Protein AF-A0A9D7PZ00-F1 (afdb_monomer_lite)

Structure (mmCIF, N/CA/C/O backbone):
data_AF-A0A9D7PZ00-F1
#
_entry.id   AF-A0A9D7PZ00-F1
#
loop_
_atom_site.group_PDB
_atom_site.id
_atom_site.type_symbol
_atom_site.label_atom_id
_atom_site.label_alt_id
_atom_site.label_comp_id
_atom_site.label_asym_id
_atom_site.label_entity_id
_atom_site.label_seq_id
_atom_site.pdbx_PDB_ins_code
_atom_site.Cartn_x
_atom_site.Cartn_y
_atom_site.Cartn_z
_atom_site.occupancy
_atom_site.B_iso_or_equiv
_atom_site.auth_seq_id
_atom_site.auth_comp_id
_atom_site.auth_asym_id
_atom_site.auth_atom_id
_atom_site.pdbx_PDB_model_num
ATOM 1 N N . MET A 1 1 ? -3.509 0.503 8.172 1.00 93.69 1 MET A N 1
ATOM 2 C CA . MET A 1 1 ? -3.242 1.364 7.003 1.00 93.69 1 MET A CA 1
ATOM 3 C C . MET A 1 1 ? -1.895 2.038 7.171 1.00 93.69 1 MET A C 1
ATOM 5 O O . MET A 1 1 ? -1.483 2.267 8.304 1.00 93.69 1 MET A O 1
ATOM 9 N N . ARG A 1 2 ? -1.230 2.350 6.062 1.00 94.81 2 ARG A N 1
ATOM 10 C CA . ARG A 1 2 ? 0.036 3.095 6.012 1.00 94.81 2 ARG A CA 1
ATOM 11 C C . ARG A 1 2 ? -0.047 4.131 4.893 1.00 94.81 2 ARG A C 1
ATOM 13 O O . ARG A 1 2 ? -0.758 3.890 3.914 1.00 94.81 2 ARG A O 1
ATOM 20 N N . ASN A 1 3 ? 0.685 5.235 5.011 1.00 95.75 3 ASN A N 1
ATOM 21 C CA . ASN A 1 3 ? 0.854 6.196 3.929 1.00 95.75 3 ASN A CA 1
ATOM 22 C C . ASN A 1 3 ? 1.264 5.447 2.640 1.00 95.75 3 ASN A C 1
ATOM 24 O O . ASN A 1 3 ? 2.253 4.703 2.658 1.00 95.75 3 ASN A O 1
ATOM 28 N N . PRO A 1 4 ? 0.514 5.597 1.532 1.00 97.00 4 PRO A N 1
ATOM 29 C CA . PRO A 1 4 ? 0.759 4.844 0.304 1.00 97.00 4 PRO A CA 1
ATOM 30 C C . PRO A 1 4 ? 2.158 5.031 -0.281 1.00 97.00 4 PRO A C 1
ATOM 32 O O . PRO A 1 4 ? 2.758 4.055 -0.732 1.00 97.00 4 PRO A O 1
ATOM 35 N N . PHE A 1 5 ? 2.695 6.253 -0.238 1.00 95.25 5 PHE A N 1
ATOM 36 C CA . PHE A 1 5 ? 4.023 6.559 -0.767 1.00 95.25 5 PHE A CA 1
ATOM 37 C C . PHE A 1 5 ? 5.098 5.860 0.064 1.00 95.25 5 PHE A C 1
ATOM 39 O O . PHE A 1 5 ? 5.930 5.132 -0.480 1.00 95.25 5 PHE A O 1
ATOM 46 N N . ASP A 1 6 ? 5.029 5.993 1.391 1.00 93.06 6 ASP A N 1
ATOM 47 C CA . ASP A 1 6 ? 5.967 5.322 2.293 1.00 93.06 6 ASP A CA 1
ATOM 48 C C . ASP A 1 6 ? 5.885 3.800 2.161 1.00 93.06 6 ASP A C 1
ATOM 50 O O . ASP A 1 6 ? 6.910 3.118 2.183 1.00 93.06 6 ASP A O 1
ATOM 54 N N . ARG A 1 7 ? 4.675 3.249 2.004 1.00 94.31 7 ARG A N 1
ATOM 55 C CA . ARG A 1 7 ? 4.461 1.815 1.779 1.00 94.31 7 ARG A CA 1
ATOM 56 C C . ARG A 1 7 ? 5.128 1.359 0.482 1.00 94.31 7 ARG A C 1
ATOM 58 O O . ARG A 1 7 ? 5.872 0.381 0.510 1.00 94.31 7 ARG A O 1
ATOM 65 N N . ALA A 1 8 ? 4.881 2.058 -0.626 1.00 95.38 8 ALA A N 1
ATOM 66 C CA . ALA A 1 8 ? 5.404 1.697 -1.940 1.00 95.38 8 ALA A CA 1
ATOM 67 C C . ALA A 1 8 ? 6.938 1.743 -1.974 1.00 95.38 8 ALA A C 1
ATOM 69 O O . ALA A 1 8 ? 7.573 0.768 -2.377 1.00 95.38 8 ALA A O 1
ATOM 70 N N . LEU A 1 9 ? 7.541 2.825 -1.471 1.00 94.31 9 LEU A N 1
ATOM 71 C CA . LEU A 1 9 ? 8.999 2.973 -1.426 1.00 94.31 9 LEU A CA 1
ATOM 72 C C . LEU A 1 9 ? 9.645 1.959 -0.477 1.00 94.31 9 LEU A C 1
ATOM 74 O O . LEU A 1 9 ? 10.650 1.337 -0.813 1.00 94.31 9 LEU A O 1
ATOM 78 N N . SER A 1 10 ? 9.037 1.734 0.690 1.00 92.12 10 SER A N 1
ATOM 79 C CA . SER A 1 10 ? 9.494 0.718 1.639 1.00 92.12 10 SER A CA 1
ATOM 80 C C . SER A 1 10 ? 9.452 -0.689 1.046 1.00 92.12 10 SER A C 1
ATOM 82 O O . SER A 1 10 ? 10.322 -1.496 1.367 1.00 92.12 10 SER A O 1
ATOM 84 N N . HIS A 1 11 ? 8.450 -0.996 0.221 1.00 94.19 11 HIS A N 1
ATOM 85 C CA . HIS A 1 11 ? 8.316 -2.297 -0.424 1.00 94.19 11 HIS A CA 1
ATOM 86 C C . HIS A 1 11 ? 9.331 -2.461 -1.564 1.00 94.19 11 HIS A C 1
ATOM 88 O O . HIS A 1 11 ? 10.046 -3.458 -1.589 1.00 94.19 11 HIS A O 1
ATOM 94 N N . TYR A 1 12 ? 9.507 -1.450 -2.420 1.00 95.31 12 TYR A N 1
ATOM 95 C CA . TYR A 1 12 ? 10.573 -1.431 -3.431 1.00 95.31 12 TYR A CA 1
ATOM 96 C C . TYR A 1 12 ? 11.961 -1.677 -2.811 1.00 95.31 12 TYR A C 1
ATOM 98 O O . TYR A 1 12 ? 12.697 -2.567 -3.241 1.00 95.31 12 TYR A O 1
ATOM 106 N N . GLU A 1 13 ? 12.297 -0.962 -1.734 1.00 93.25 13 GLU A N 1
ATOM 107 C CA . GLU A 1 13 ? 13.572 -1.139 -1.029 1.00 93.25 13 GLU A CA 1
ATOM 108 C C . GLU A 1 13 ? 13.680 -2.475 -0.282 1.00 93.25 13 GLU A C 1
ATOM 110 O O . GLU A 1 13 ? 14.784 -2.961 -0.033 1.00 93.25 13 GLU A O 1
ATOM 115 N N . HIS A 1 14 ? 12.562 -3.092 0.102 1.00 92.75 14 HIS A N 1
ATOM 116 C CA . HIS A 1 14 ? 12.566 -4.452 0.633 1.00 92.75 14 HIS A CA 1
ATOM 117 C C . HIS A 1 14 ? 12.934 -5.464 -0.461 1.00 92.75 14 HIS A C 1
ATOM 119 O O . HIS A 1 14 ? 13.884 -6.219 -0.267 1.00 92.75 14 HIS A O 1
ATOM 125 N N . ILE A 1 15 ? 12.284 -5.404 -1.630 1.00 94.56 15 ILE A N 1
ATOM 126 C CA . ILE A 1 15 ? 12.566 -6.297 -2.768 1.00 94.56 15 ILE A CA 1
ATOM 127 C C . ILE A 1 15 ? 14.032 -6.186 -3.207 1.00 94.56 15 ILE A C 1
ATOM 129 O O . ILE A 1 15 ? 14.690 -7.187 -3.489 1.00 94.56 15 ILE A O 1
ATOM 133 N N . ARG A 1 16 ? 14.576 -4.964 -3.239 1.00 94.25 16 ARG A N 1
ATOM 134 C CA . ARG A 1 16 ? 15.983 -4.728 -3.593 1.00 94.25 16 ARG A CA 1
ATOM 135 C C . ARG A 1 16 ? 16.976 -5.346 -2.621 1.00 94.25 16 ARG A C 1
ATOM 137 O O . ARG A 1 16 ? 18.060 -5.726 -3.048 1.00 94.25 16 ARG A O 1
ATOM 144 N N . ARG A 1 17 ? 16.649 -5.412 -1.330 1.00 93.12 17 ARG A N 1
ATOM 145 C CA . ARG A 1 17 ? 17.562 -5.918 -0.292 1.00 93.12 17 ARG A CA 1
ATOM 146 C C . ARG A 1 17 ? 17.401 -7.409 -0.031 1.00 93.12 17 ARG A C 1
ATOM 148 O O . ARG A 1 17 ? 18.367 -8.049 0.369 1.00 93.12 17 ARG A O 1
ATOM 155 N N . ASP A 1 18 ? 16.206 -7.956 -0.221 1.00 92.69 18 ASP A N 1
ATOM 156 C CA . ASP A 1 18 ? 15.944 -9.368 0.030 1.00 92.69 18 ASP A CA 1
ATOM 157 C C . ASP A 1 18 ? 16.217 -10.219 -1.213 1.00 92.69 18 ASP A C 1
ATOM 159 O O . ASP A 1 18 ? 15.382 -10.330 -2.109 1.00 92.69 18 ASP A O 1
ATOM 163 N N . HIS A 1 19 ? 17.378 -10.876 -1.234 1.00 93.12 19 HIS A N 1
ATOM 164 C CA . HIS A 1 19 ? 17.778 -11.797 -2.302 1.00 93.12 19 HIS A CA 1
ATOM 165 C C . HIS A 1 19 ? 16.834 -12.996 -2.484 1.00 93.12 19 HIS A C 1
ATOM 167 O O . HIS A 1 19 ? 16.899 -13.672 -3.508 1.00 93.12 19 HIS A O 1
ATOM 173 N N . HIS A 1 20 ? 15.967 -13.280 -1.509 1.00 90.56 20 HIS A N 1
ATOM 174 C CA . HIS A 1 20 ? 14.991 -14.361 -1.588 1.00 90.56 20 HIS A CA 1
ATOM 175 C C . HIS A 1 20 ? 13.631 -13.921 -2.131 1.00 90.56 20 HIS A C 1
ATOM 177 O O . HIS A 1 20 ? 12.783 -14.790 -2.353 1.00 90.56 20 HIS A O 1
ATOM 183 N N . HIS A 1 21 ? 13.419 -12.620 -2.345 1.00 91.12 21 HIS A N 1
ATOM 184 C CA . HIS A 1 21 ? 12.180 -12.113 -2.913 1.00 91.12 21 HIS A CA 1
ATOM 185 C C . HIS A 1 21 ? 12.055 -12.554 -4.377 1.00 91.12 21 HIS A C 1
ATOM 187 O O . HIS A 1 21 ? 12.986 -12.398 -5.168 1.00 91.12 21 HIS A O 1
ATOM 193 N N . TYR A 1 22 ? 10.888 -13.058 -4.779 1.00 91.06 22 TYR A N 1
ATOM 194 C CA . TYR A 1 22 ? 10.651 -13.609 -6.124 1.00 91.06 22 TYR A CA 1
ATOM 195 C C . TYR A 1 22 ? 10.823 -12.573 -7.255 1.00 91.06 22 TYR A C 1
ATOM 197 O O . TYR A 1 22 ? 11.124 -12.928 -8.392 1.00 91.06 22 TYR A O 1
ATOM 205 N N . PHE A 1 23 ? 10.722 -11.278 -6.941 1.00 93.50 23 PHE A N 1
ATOM 206 C CA . PHE A 1 23 ? 11.043 -10.178 -7.864 1.00 93.50 23 PHE A CA 1
ATOM 207 C C . PHE A 1 23 ? 12.452 -9.573 -7.715 1.00 93.50 23 PHE A C 1
ATOM 209 O O . PHE A 1 23 ? 12.798 -8.682 -8.491 1.00 93.50 23 PHE A O 1
ATOM 216 N N . HIS A 1 24 ? 13.291 -10.049 -6.788 1.00 94.75 24 HIS A N 1
ATOM 217 C CA . HIS A 1 24 ? 14.598 -9.447 -6.487 1.00 94.75 24 HIS A CA 1
ATOM 218 C C . HIS A 1 24 ? 15.492 -9.284 -7.723 1.00 94.75 24 HIS A C 1
ATOM 220 O O . HIS A 1 24 ? 15.995 -8.190 -7.995 1.00 94.75 24 HIS A O 1
ATOM 226 N N . GLU A 1 25 ? 15.667 -10.352 -8.508 1.00 95.12 25 GLU A N 1
ATOM 227 C CA . GLU A 1 25 ? 16.509 -10.305 -9.707 1.00 95.12 25 GLU A CA 1
ATOM 228 C C . GLU A 1 25 ? 15.992 -9.298 -10.736 1.00 95.12 25 GLU A C 1
ATOM 230 O O . GLU A 1 25 ? 16.778 -8.593 -11.370 1.00 95.12 25 GLU A O 1
ATOM 235 N N . ARG A 1 26 ? 14.668 -9.229 -10.911 1.00 95.44 26 ARG A N 1
ATOM 236 C CA . ARG A 1 26 ? 14.031 -8.322 -11.868 1.00 95.44 26 ARG A CA 1
ATOM 237 C C . ARG A 1 26 ? 14.241 -6.874 -11.452 1.00 95.44 26 ARG A C 1
ATOM 239 O O . ARG A 1 26 ? 14.714 -6.083 -12.262 1.00 95.44 26 ARG A O 1
ATOM 246 N N . VAL A 1 27 ? 13.958 -6.555 -10.190 1.00 95.94 27 VAL A N 1
ATOM 247 C CA . VAL A 1 27 ? 14.120 -5.198 -9.652 1.00 95.94 27 VAL A CA 1
ATOM 248 C C . VAL A 1 27 ? 15.585 -4.765 -9.666 1.00 95.94 27 VAL A C 1
ATOM 250 O O . VAL A 1 27 ? 15.901 -3.634 -10.029 1.00 95.94 27 VAL A O 1
ATOM 253 N N . THR A 1 28 ? 16.509 -5.681 -9.378 1.00 95.44 28 THR A N 1
ATOM 254 C CA . THR A 1 28 ? 17.949 -5.405 -9.479 1.00 95.44 28 THR A CA 1
ATOM 255 C C . THR A 1 28 ? 18.372 -5.103 -10.919 1.00 95.44 28 THR A C 1
ATOM 257 O O . THR A 1 28 ? 19.110 -4.147 -11.147 1.00 95.44 28 THR A O 1
ATOM 260 N N . LYS A 1 29 ? 17.868 -5.860 -11.906 1.00 96.88 29 LYS A N 1
ATOM 261 C CA . LYS A 1 29 ? 18.137 -5.625 -13.339 1.00 96.88 29 LYS A CA 1
ATOM 262 C C . LYS A 1 29 ? 17.516 -4.324 -13.862 1.00 96.88 29 LYS A C 1
ATOM 264 O O . LYS A 1 29 ? 18.104 -3.700 -14.738 1.00 96.88 29 LYS A O 1
ATOM 269 N N . GLN A 1 30 ? 16.359 -3.910 -13.339 1.00 96.56 30 GLN A N 1
ATOM 270 C CA . GLN A 1 30 ? 15.725 -2.626 -13.675 1.00 96.56 30 GLN A CA 1
ATOM 271 C C . GLN A 1 30 ? 16.594 -1.426 -13.256 1.00 96.56 30 GLN A C 1
ATOM 273 O O . GLN A 1 30 ? 16.570 -0.388 -13.916 1.00 96.56 30 GLN A O 1
ATOM 278 N N . GLY A 1 31 ? 17.352 -1.552 -12.161 1.00 93.50 31 GLY A N 1
ATOM 279 C CA . GLY A 1 31 ? 18.386 -0.599 -11.740 1.00 93.50 31 GLY A CA 1
ATOM 280 C C . GLY A 1 31 ? 17.897 0.775 -11.260 1.00 93.50 31 GLY A C 1
ATOM 281 O O . GLY A 1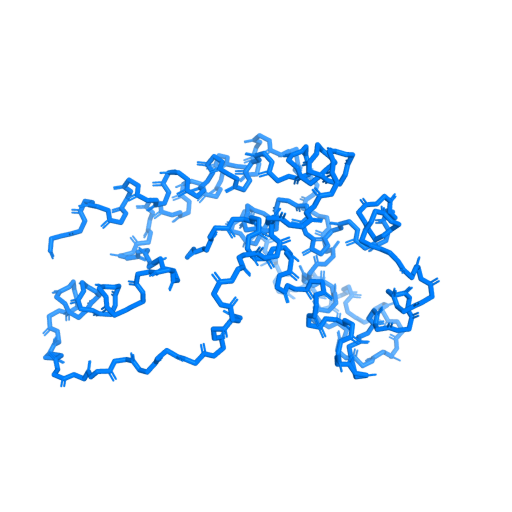 31 ? 18.700 1.554 -10.752 1.00 93.50 31 GLY A O 1
ATOM 282 N N . SER A 1 32 ? 16.605 1.089 -11.389 1.00 95.31 32 SER A N 1
ATOM 283 C CA . SER A 1 32 ? 16.014 2.372 -10.997 1.00 95.31 32 SER A CA 1
ATOM 284 C C . SER A 1 32 ? 14.562 2.213 -10.551 1.00 95.31 32 SER A C 1
ATOM 286 O O . SER A 1 32 ? 13.857 1.310 -11.011 1.00 95.31 32 SER A O 1
ATOM 288 N N . LEU A 1 33 ? 14.104 3.131 -9.693 1.00 95.81 33 LEU A N 1
ATOM 289 C CA . LEU A 1 33 ? 12.713 3.168 -9.250 1.00 95.81 33 LEU A CA 1
ATOM 290 C C . LEU A 1 33 ? 11.787 3.437 -10.438 1.00 95.81 33 LEU A C 1
ATOM 292 O O . LEU A 1 33 ? 10.808 2.727 -10.614 1.00 95.81 33 LEU A O 1
ATOM 296 N N . LEU A 1 34 ? 12.116 4.390 -11.309 1.00 97.19 34 LEU A N 1
ATOM 297 C CA . LEU A 1 34 ? 11.284 4.693 -12.473 1.00 97.19 34 LEU A CA 1
ATOM 298 C C . LEU A 1 34 ? 11.069 3.486 -13.406 1.00 97.19 34 LEU A C 1
ATOM 300 O O . LEU A 1 34 ? 9.951 3.273 -13.877 1.00 97.19 34 LEU A O 1
ATOM 304 N N . ALA A 1 35 ? 12.099 2.665 -13.641 1.00 97.62 35 ALA A N 1
ATOM 305 C CA . ALA A 1 35 ? 11.949 1.425 -14.405 1.00 97.62 35 ALA A CA 1
ATOM 306 C C . ALA A 1 35 ? 11.025 0.420 -13.694 1.00 97.62 35 ALA A C 1
ATOM 308 O O . ALA A 1 35 ? 10.193 -0.206 -14.345 1.00 97.62 35 ALA A O 1
ATOM 309 N N . PHE A 1 36 ? 11.115 0.319 -12.365 1.00 97.50 36 PHE A N 1
ATOM 310 C CA . PHE A 1 36 ? 10.203 -0.481 -11.544 1.00 97.50 36 PHE A CA 1
ATOM 311 C C . PHE A 1 36 ? 8.747 0.009 -11.613 1.00 97.50 36 PHE A C 1
ATOM 313 O O . PHE A 1 36 ? 7.833 -0.802 -11.764 1.00 97.50 36 PHE A O 1
ATOM 320 N N . LEU A 1 37 ? 8.523 1.327 -11.552 1.00 97.06 37 LEU A N 1
ATOM 321 C CA . LEU A 1 37 ? 7.189 1.937 -11.627 1.00 97.06 37 LEU A CA 1
ATOM 322 C C . LEU A 1 37 ? 6.538 1.754 -13.006 1.00 97.06 37 LEU A C 1
ATOM 324 O O . LEU A 1 37 ? 5.317 1.696 -13.114 1.00 97.06 37 LEU A O 1
ATOM 328 N N . ARG A 1 38 ? 7.333 1.692 -14.077 1.00 97.06 38 ARG A N 1
ATOM 329 C CA . ARG A 1 38 ? 6.837 1.603 -15.463 1.00 97.06 38 ARG A CA 1
ATOM 330 C C . ARG A 1 38 ? 6.649 0.184 -15.972 1.00 97.06 38 ARG A C 1
ATOM 332 O O . ARG A 1 38 ? 6.037 -0.000 -17.019 1.00 97.06 38 ARG A O 1
ATOM 339 N N . ASP A 1 39 ? 7.187 -0.799 -15.270 1.00 96.94 39 ASP A N 1
ATOM 340 C CA . ASP A 1 39 ? 7.135 -2.185 -15.701 1.00 96.94 39 ASP A CA 1
ATOM 341 C C . ASP A 1 39 ? 5.790 -2.830 -15.321 1.00 96.94 39 ASP A C 1
ATOM 343 O O . ASP A 1 39 ? 5.495 -2.968 -14.128 1.00 96.94 39 ASP A O 1
ATOM 347 N N . PRO A 1 40 ? 4.985 -3.283 -16.304 1.00 95.12 40 PRO A N 1
ATOM 348 C CA . PRO A 1 40 ? 3.680 -3.894 -16.048 1.00 95.12 40 PRO A CA 1
ATOM 349 C C . PRO A 1 40 ? 3.727 -5.114 -15.122 1.00 95.12 40 PRO A C 1
ATOM 351 O O . PRO A 1 40 ? 2.727 -5.433 -14.489 1.00 95.12 40 PRO A O 1
ATOM 354 N N . ILE A 1 41 ? 4.871 -5.802 -15.029 1.00 94.00 41 ILE A N 1
ATOM 355 C CA . ILE A 1 41 ? 5.022 -6.984 -14.171 1.00 94.00 41 ILE A CA 1
ATOM 356 C C . ILE A 1 41 ? 5.202 -6.596 -12.697 1.00 94.00 41 ILE A C 1
ATOM 358 O O . ILE A 1 41 ? 4.736 -7.318 -11.820 1.00 94.00 41 ILE A O 1
ATOM 362 N N . THR A 1 42 ? 5.860 -5.471 -12.402 1.00 95.00 42 THR A N 1
ATOM 363 C CA . THR A 1 42 ? 6.107 -5.019 -11.021 1.00 95.00 42 THR A CA 1
ATOM 364 C C . THR A 1 42 ? 5.112 -3.970 -10.541 1.00 95.00 42 THR A C 1
ATOM 366 O O . THR A 1 42 ? 4.944 -3.810 -9.334 1.00 95.00 42 THR A O 1
ATOM 369 N N . GLN A 1 43 ? 4.402 -3.296 -11.449 1.00 95.25 43 GLN A N 1
ATOM 370 C CA . GLN A 1 43 ? 3.352 -2.335 -11.100 1.00 95.25 43 GLN A CA 1
ATOM 371 C C . GLN A 1 43 ? 2.318 -2.867 -10.093 1.00 95.25 43 GLN A C 1
ATOM 373 O O . GLN A 1 43 ? 2.030 -2.138 -9.140 1.00 95.25 43 GLN A O 1
ATOM 378 N N . PRO A 1 44 ? 1.789 -4.104 -10.211 1.00 94.94 44 PRO A N 1
ATOM 379 C CA . PRO A 1 44 ? 0.823 -4.635 -9.247 1.00 94.94 44 PRO A CA 1
ATOM 380 C C . PRO A 1 44 ? 1.330 -4.675 -7.798 1.00 94.94 44 PRO A C 1
ATOM 382 O O . PRO A 1 44 ? 0.533 -4.618 -6.870 1.00 94.94 44 PRO A O 1
ATOM 385 N N . LEU A 1 45 ? 2.643 -4.700 -7.561 1.00 94.94 45 LEU A N 1
ATOM 386 C CA . LEU A 1 45 ? 3.207 -4.706 -6.204 1.00 94.94 45 LEU A CA 1
ATOM 387 C C . LEU A 1 45 ? 2.937 -3.393 -5.449 1.00 94.94 45 LEU A C 1
ATOM 389 O O . LEU A 1 45 ? 2.910 -3.335 -4.214 1.00 94.94 45 LEU A O 1
ATOM 393 N N . ILE A 1 46 ? 2.729 -2.307 -6.196 1.00 95.69 46 ILE A N 1
ATOM 394 C CA . ILE A 1 46 ? 2.539 -0.973 -5.632 1.00 95.69 46 ILE A CA 1
ATOM 395 C C . ILE A 1 46 ? 1.202 -0.339 -5.980 1.00 95.69 46 ILE A C 1
ATOM 397 O O . ILE A 1 46 ? 0.610 0.275 -5.091 1.00 95.69 46 ILE A O 1
ATOM 401 N N . LYS A 1 47 ? 0.725 -0.504 -7.220 1.00 96.69 47 LYS A N 1
ATOM 402 C CA . LYS A 1 47 ? -0.450 0.185 -7.747 1.00 96.69 47 LYS A CA 1
ATOM 403 C C . LYS A 1 47 ? -1.669 -0.159 -6.904 1.00 96.69 47 LYS A C 1
ATOM 405 O O . LYS A 1 47 ? -2.079 -1.322 -6.874 1.00 96.69 47 LYS A O 1
ATOM 410 N N . ASN A 1 48 ? -2.219 0.864 -6.247 1.00 96.94 48 ASN A N 1
ATOM 411 C CA . ASN A 1 48 ? -3.423 0.796 -5.417 1.00 96.94 48 ASN A CA 1
ATOM 412 C C . ASN A 1 48 ? -3.510 -0.491 -4.578 1.00 96.94 48 ASN A C 1
ATOM 414 O O . ASN A 1 48 ? -4.538 -1.166 -4.526 1.00 96.94 48 ASN A O 1
ATOM 418 N N . PHE A 1 49 ? -2.386 -0.899 -3.988 1.00 95.56 49 PHE A N 1
ATOM 419 C CA . PHE A 1 49 ? -2.270 -2.210 -3.363 1.00 95.56 49 PHE A CA 1
ATOM 420 C C . PHE A 1 49 ? -3.140 -2.334 -2.115 1.00 95.56 49 PHE A C 1
ATOM 422 O O . PHE A 1 49 ? -3.698 -3.404 -1.884 1.00 95.56 49 PHE A O 1
ATOM 429 N N . GLN A 1 50 ? -3.257 -1.282 -1.292 1.00 96.12 50 GLN A N 1
ATOM 430 C CA . GLN A 1 50 ? -4.111 -1.334 -0.099 1.00 96.12 50 GLN A CA 1
ATOM 431 C C . GLN A 1 50 ? -5.582 -1.466 -0.506 1.00 96.12 50 GLN A C 1
ATOM 433 O O . GLN A 1 50 ? -6.293 -2.296 0.057 1.00 96.12 50 GLN A O 1
ATOM 438 N N . VAL A 1 51 ? -6.013 -0.718 -1.526 1.00 96.62 51 VAL A N 1
ATOM 439 C CA . VAL A 1 51 ? -7.340 -0.841 -2.139 1.00 96.62 51 VAL A CA 1
ATOM 440 C C . VAL A 1 51 ? -7.559 -2.250 -2.679 1.00 96.62 51 VAL A C 1
ATOM 442 O O . VAL A 1 51 ? -8.547 -2.887 -2.318 1.00 96.62 51 VAL A O 1
ATOM 445 N N . ARG A 1 52 ? -6.634 -2.781 -3.487 1.00 94.00 52 ARG A N 1
ATOM 446 C CA . ARG A 1 52 ? -6.723 -4.149 -4.022 1.00 94.00 52 ARG A CA 1
ATOM 447 C C . ARG A 1 52 ? -6.794 -5.192 -2.913 1.00 94.00 52 ARG A C 1
ATOM 449 O O . ARG A 1 52 ? -7.646 -6.066 -2.964 1.00 94.00 52 ARG A O 1
ATOM 456 N N . SER A 1 53 ? -5.975 -5.060 -1.875 1.00 92.25 53 SER A N 1
ATOM 457 C CA . SER A 1 53 ? -5.946 -6.004 -0.750 1.00 92.25 53 SER A CA 1
ATOM 458 C C . SER A 1 53 ? -7.260 -6.042 0.031 1.00 92.25 53 SER A C 1
ATOM 460 O O . SER A 1 53 ? -7.644 -7.096 0.523 1.00 92.25 53 SER A O 1
ATOM 462 N N . LEU A 1 54 ? -7.945 -4.902 0.162 1.00 93.06 54 LEU A N 1
ATOM 463 C CA . LEU A 1 54 ? -9.183 -4.786 0.942 1.00 93.06 54 LEU A CA 1
ATOM 464 C C . LEU A 1 54 ? -10.451 -5.010 0.110 1.00 93.06 54 LEU A C 1
ATOM 466 O O . LEU A 1 54 ? -11.507 -5.288 0.670 1.00 93.06 54 LEU A O 1
ATOM 470 N N . SER A 1 55 ? -10.352 -4.883 -1.213 1.00 92.56 55 SER A N 1
ATOM 471 C CA . SER A 1 55 ? -11.449 -5.151 -2.150 1.00 92.56 55 SER A CA 1
ATOM 472 C C . SER A 1 55 ? -11.414 -6.558 -2.740 1.00 92.56 55 SER A C 1
ATOM 474 O O . SER A 1 55 ? -12.419 -7.004 -3.291 1.00 92.56 55 SER A O 1
ATOM 476 N N . ALA A 1 56 ? -10.285 -7.264 -2.637 1.00 81.81 56 ALA A N 1
ATOM 477 C CA . ALA A 1 56 ? -10.157 -8.608 -3.170 1.00 81.81 56 ALA A CA 1
ATOM 478 C C . ALA A 1 56 ? -11.117 -9.577 -2.468 1.00 81.81 56 ALA A C 1
ATOM 480 O O . ALA A 1 56 ? -11.065 -9.786 -1.255 1.00 81.81 56 ALA A O 1
ATOM 481 N N . ILE A 1 57 ? -11.971 -10.210 -3.269 1.00 72.75 57 ILE A N 1
ATOM 482 C CA . ILE A 1 57 ? -12.800 -11.335 -2.850 1.00 72.75 57 ILE A CA 1
ATOM 483 C C . ILE A 1 57 ? -12.058 -12.596 -3.279 1.00 72.75 57 ILE A C 1
ATOM 485 O O . ILE A 1 57 ? -12.026 -12.942 -4.459 1.00 72.75 57 ILE A O 1
ATOM 489 N N . PHE A 1 58 ? -11.416 -13.264 -2.325 1.00 70.75 58 PHE A N 1
ATOM 490 C CA . PHE A 1 58 ? -10.765 -14.542 -2.586 1.00 70.75 58 PHE A CA 1
ATOM 491 C C . PHE A 1 58 ? -11.732 -15.681 -2.295 1.00 70.75 58 PHE A C 1
ATOM 493 O O . PHE A 1 58 ? -12.103 -15.909 -1.147 1.00 70.75 58 PHE A O 1
ATOM 500 N N . GLU A 1 59 ? -12.081 -16.432 -3.334 1.00 75.81 59 GLU A N 1
ATOM 501 C CA . GLU A 1 59 ? -12.749 -17.722 -3.200 1.00 75.81 59 GLU A CA 1
ATOM 502 C C . GLU A 1 59 ? -11.684 -18.814 -3.005 1.00 75.81 59 GLU A C 1
ATOM 504 O O . GLU A 1 59 ? -10.947 -19.114 -3.954 1.00 75.81 59 GLU A O 1
ATOM 509 N N . PRO A 1 60 ? -11.566 -19.442 -1.815 1.00 77.44 60 PRO A N 1
ATOM 510 C CA . PRO A 1 60 ? -10.470 -20.370 -1.517 1.00 77.44 60 PRO A CA 1
ATOM 511 C C . PRO A 1 60 ? -10.358 -21.532 -2.513 1.00 77.44 60 PRO A C 1
ATOM 513 O O . PRO A 1 60 ? -9.258 -21.940 -2.878 1.00 77.44 60 PRO A O 1
ATOM 516 N N . ALA A 1 61 ? -11.493 -22.037 -3.006 1.00 80.94 61 ALA A N 1
ATOM 517 C CA . ALA A 1 61 ? -11.519 -23.110 -3.999 1.00 80.94 61 ALA A CA 1
ATOM 518 C C . ALA A 1 61 ? -10.944 -22.673 -5.359 1.00 80.94 61 ALA A C 1
ATOM 520 O O . ALA A 1 61 ? -10.224 -23.436 -6.005 1.00 80.94 61 ALA A O 1
ATOM 521 N N . GLN A 1 62 ? -11.232 -21.439 -5.787 1.00 78.50 62 GLN A N 1
ATOM 522 C CA . GLN A 1 62 ? -10.686 -20.888 -7.030 1.00 78.50 62 GLN A CA 1
ATOM 523 C C . GLN A 1 62 ? -9.190 -20.608 -6.892 1.00 78.50 62 GLN A C 1
ATOM 525 O O . GLN A 1 62 ? -8.430 -20.889 -7.816 1.00 78.50 62 GLN A O 1
ATOM 530 N N . LEU A 1 63 ? -8.761 -20.121 -5.725 1.00 80.75 63 LEU A N 1
ATOM 531 C CA . LEU A 1 63 ? -7.352 -19.896 -5.419 1.00 80.75 63 LEU A CA 1
ATOM 532 C C . LEU A 1 63 ? -6.540 -21.190 -5.557 1.00 80.75 63 LEU A C 1
ATOM 534 O O . LEU A 1 63 ? -5.546 -21.195 -6.276 1.00 80.75 63 LEU A O 1
ATOM 538 N N . LEU A 1 64 ? -6.992 -22.295 -4.955 1.00 79.88 64 LEU A N 1
ATOM 539 C CA . LEU A 1 64 ? -6.318 -23.597 -5.062 1.00 79.88 64 LEU A CA 1
ATOM 540 C C . LEU A 1 64 ? -6.165 -24.052 -6.522 1.00 79.88 64 LEU A C 1
ATOM 5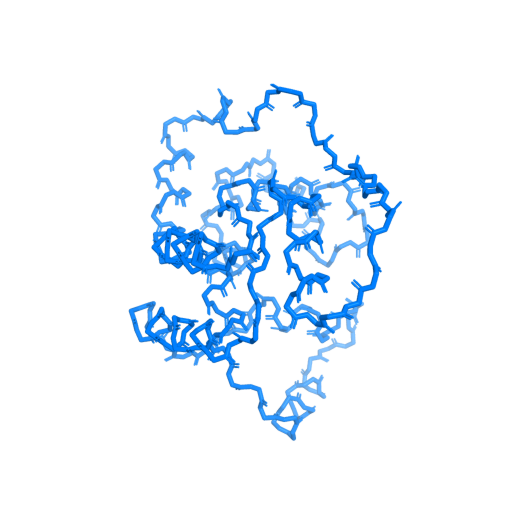42 O O . LEU A 1 64 ? -5.067 -24.400 -6.947 1.00 79.88 64 LEU A O 1
ATOM 546 N N . CYS A 1 65 ? -7.234 -23.942 -7.319 1.00 80.19 65 CYS A N 1
ATOM 547 C CA . CYS A 1 65 ? -7.199 -24.284 -8.745 1.00 80.19 65 CYS A CA 1
ATOM 548 C C . CYS A 1 65 ? -6.218 -23.419 -9.552 1.00 80.19 65 CYS A C 1
ATOM 550 O O . CYS A 1 65 ? -5.729 -23.850 -10.599 1.00 80.19 65 CYS A O 1
ATOM 552 N N . THR A 1 66 ? -5.982 -22.179 -9.120 1.00 79.44 66 THR A N 1
ATOM 553 C CA . THR A 1 66 ? -5.024 -21.274 -9.757 1.00 79.44 66 THR A CA 1
ATOM 554 C C . THR A 1 66 ? -3.598 -21.606 -9.343 1.00 79.44 66 THR A C 1
ATOM 556 O O . THR A 1 66 ? -2.740 -21.693 -10.216 1.00 79.44 66 THR A O 1
ATOM 559 N N . LEU A 1 67 ? -3.345 -21.862 -8.056 1.00 80.19 67 LEU A N 1
ATOM 560 C CA . LEU A 1 67 ? -2.013 -22.216 -7.554 1.00 80.19 67 LEU A CA 1
ATOM 561 C C . LEU A 1 67 ? -1.477 -23.509 -8.179 1.00 80.19 67 LEU A C 1
ATOM 563 O O . LEU A 1 67 ? -0.302 -23.553 -8.528 1.00 80.19 67 LEU A O 1
ATOM 567 N N . ASP A 1 68 ? -2.335 -24.505 -8.421 1.00 78.25 68 ASP A N 1
ATOM 568 C CA . ASP A 1 68 ? -1.955 -25.758 -9.097 1.00 78.25 68 ASP A CA 1
ATOM 569 C C . ASP A 1 68 ? -1.438 -25.544 -10.532 1.00 78.25 68 ASP A C 1
ATOM 571 O O . ASP A 1 68 ? -0.736 -26.391 -11.088 1.00 78.25 68 ASP A O 1
ATOM 575 N N . LYS A 1 69 ? -1.785 -24.410 -11.153 1.00 76.25 69 LYS A N 1
ATOM 576 C CA . LYS A 1 69 ? -1.354 -24.038 -12.510 1.00 76.25 69 LYS A CA 1
ATOM 577 C C . LYS A 1 69 ? -0.091 -23.181 -12.515 1.00 76.25 69 LYS A C 1
ATOM 579 O O . LYS A 1 69 ? 0.473 -22.952 -13.586 1.00 76.25 69 LYS A O 1
ATOM 584 N N . ILE A 1 70 ? 0.342 -22.683 -11.358 1.00 70.56 70 ILE A N 1
ATOM 585 C CA . ILE A 1 70 ? 1.554 -21.877 -11.242 1.00 70.56 70 ILE A CA 1
ATOM 586 C C . ILE A 1 70 ? 2.742 -22.844 -11.150 1.00 70.56 70 ILE A C 1
ATOM 588 O O . ILE A 1 70 ? 2.749 -23.720 -10.283 1.00 70.56 70 ILE A O 1
ATOM 592 N N . PRO A 1 71 ? 3.757 -22.724 -12.029 1.00 68.56 71 PRO A N 1
ATOM 593 C CA . PRO A 1 71 ? 4.968 -23.531 -11.928 1.00 68.56 71 PRO A CA 1
ATOM 594 C C . PRO A 1 71 ? 5.555 -23.426 -10.523 1.00 68.56 71 PRO A C 1
ATOM 596 O O . PRO A 1 71 ? 5.528 -22.340 -9.947 1.00 68.56 71 PRO A O 1
ATOM 599 N N . ALA A 1 72 ? 6.118 -24.519 -10.002 1.00 64.06 72 ALA A N 1
ATOM 600 C CA . ALA A 1 72 ? 6.733 -24.541 -8.679 1.00 64.06 72 ALA A CA 1
ATOM 601 C C . ALA A 1 72 ? 7.777 -23.416 -8.544 1.00 64.06 72 ALA A C 1
ATOM 603 O O . ALA A 1 72 ? 8.905 -23.519 -9.024 1.00 64.06 72 ALA A O 1
ATOM 604 N N . GLN A 1 73 ? 7.365 -22.326 -7.903 1.00 67.94 73 GLN A N 1
ATOM 605 C CA . GLN A 1 73 ? 8.179 -21.176 -7.548 1.00 67.94 73 GLN A CA 1
ATOM 606 C C . GLN A 1 73 ? 8.240 -21.082 -6.029 1.00 67.94 73 GLN A C 1
ATOM 608 O O . GLN A 1 73 ? 7.437 -21.673 -5.306 1.00 67.94 73 GLN A O 1
ATOM 613 N N . LYS A 1 74 ? 9.227 -20.345 -5.533 1.00 70.38 74 LYS A N 1
ATOM 614 C CA . LYS A 1 74 ? 9.311 -20.019 -4.116 1.00 70.38 74 LYS A CA 1
ATOM 615 C C . LYS A 1 74 ? 8.206 -18.993 -3.818 1.00 70.38 74 LYS A C 1
ATOM 617 O O . LYS A 1 74 ? 8.246 -17.915 -4.398 1.00 70.38 74 LYS A O 1
ATOM 622 N N . TYR A 1 75 ? 7.257 -19.335 -2.942 1.00 81.94 75 TYR A N 1
ATOM 623 C CA . TYR A 1 75 ? 6.137 -18.470 -2.515 1.00 81.94 75 TYR A CA 1
ATOM 624 C C . TYR A 1 75 ? 5.068 -18.168 -3.596 1.00 81.94 75 TYR A C 1
ATOM 626 O O . TYR A 1 75 ? 4.787 -17.004 -3.892 1.00 81.94 75 TYR A O 1
ATOM 634 N N . PRO A 1 76 ? 4.453 -19.198 -4.219 1.00 82.81 76 PRO A N 1
ATOM 635 C CA . PRO A 1 76 ? 3.503 -18.999 -5.317 1.00 82.81 76 PRO A CA 1
ATOM 636 C C . PRO A 1 76 ? 2.199 -18.337 -4.855 1.00 82.81 76 PRO A C 1
ATOM 638 O O . PRO A 1 76 ? 1.566 -17.618 -5.625 1.00 82.81 76 PRO A O 1
ATOM 641 N N . LEU A 1 77 ? 1.802 -18.563 -3.598 1.00 84.12 77 LEU A N 1
ATOM 642 C CA . LEU A 1 77 ? 0.615 -17.951 -3.015 1.00 84.12 77 LEU A CA 1
ATOM 643 C C . LEU A 1 77 ? 0.834 -16.458 -2.790 1.00 84.12 77 LEU A C 1
ATOM 645 O O . LEU A 1 77 ? 0.011 -15.652 -3.202 1.00 84.12 77 LEU A O 1
ATOM 649 N N . GLU A 1 78 ? 1.947 -16.091 -2.170 1.00 86.19 78 GLU A N 1
ATOM 650 C CA . GLU A 1 78 ? 2.306 -14.712 -1.864 1.00 86.19 78 GLU A CA 1
ATOM 651 C C . GLU A 1 78 ? 2.424 -13.892 -3.150 1.00 86.19 78 GLU A C 1
ATOM 653 O O . GLU A 1 78 ? 1.778 -12.854 -3.283 1.00 86.19 78 GLU A O 1
ATOM 658 N N . GLN A 1 79 ? 3.147 -14.415 -4.145 1.00 88.06 79 GLN A N 1
ATOM 659 C CA . GLN A 1 79 ? 3.252 -13.781 -5.455 1.00 88.06 79 GLN A CA 1
ATOM 660 C C . GLN A 1 79 ? 1.883 -13.606 -6.118 1.00 88.06 79 GLN A C 1
ATOM 662 O O . GLN A 1 79 ? 1.607 -12.543 -6.679 1.00 88.06 79 GLN A O 1
ATOM 667 N N . TYR A 1 80 ? 1.020 -14.625 -6.059 1.00 86.56 80 TYR A N 1
ATOM 668 C CA . TYR A 1 80 ? -0.329 -14.522 -6.603 1.00 86.56 80 TYR A CA 1
ATOM 669 C C . TYR A 1 80 ? -1.130 -13.433 -5.890 1.00 86.56 80 TYR A C 1
ATOM 671 O O . TYR A 1 80 ? -1.667 -12.557 -6.554 1.00 86.56 80 TYR A O 1
ATOM 679 N N . LEU A 1 81 ? -1.178 -13.435 -4.558 1.00 86.12 81 LEU A N 1
ATOM 680 C CA . LEU A 1 81 ? -1.939 -12.446 -3.790 1.00 86.12 81 LEU A CA 1
ATOM 681 C C . LEU A 1 81 ? -1.463 -11.014 -4.062 1.00 86.12 81 LEU A C 1
ATOM 683 O O . LEU A 1 81 ? -2.285 -10.110 -4.194 1.00 86.12 81 LEU A O 1
ATOM 687 N N . GLU A 1 82 ? -0.153 -10.799 -4.198 1.00 88.31 82 GLU A N 1
ATOM 688 C CA . GLU A 1 82 ? 0.392 -9.465 -4.454 1.00 88.31 82 GLU A CA 1
ATOM 689 C C . GLU A 1 82 ? 0.142 -8.975 -5.886 1.00 88.31 82 GLU A C 1
ATOM 691 O O . GLU A 1 82 ? -0.019 -7.771 -6.116 1.00 88.31 82 GLU A O 1
ATOM 696 N N . THR A 1 83 ? 0.052 -9.889 -6.854 1.00 88.94 83 THR A N 1
ATOM 697 C CA . THR A 1 83 ? -0.057 -9.549 -8.284 1.00 88.94 83 THR A CA 1
ATOM 698 C C . THR A 1 83 ? -1.426 -9.813 -8.902 1.00 88.94 83 THR A C 1
ATOM 700 O O . THR A 1 83 ? -1.658 -9.392 -10.033 1.00 88.94 83 THR A O 1
ATOM 703 N N . ALA A 1 84 ? -2.346 -10.446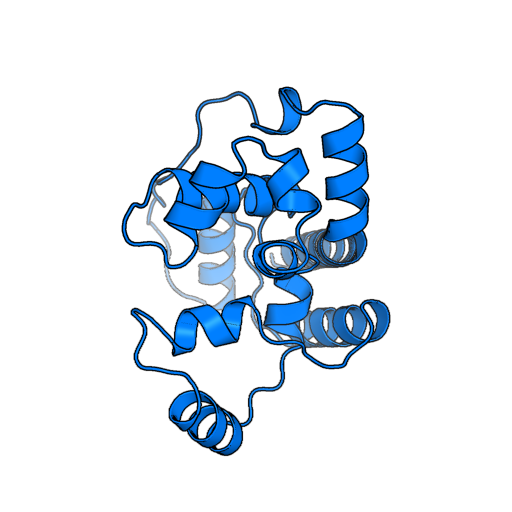 -8.169 1.00 85.50 84 ALA A N 1
ATOM 704 C CA . ALA A 1 84 ? -3.668 -10.803 -8.662 1.00 85.50 84 ALA A CA 1
ATOM 705 C C . ALA A 1 84 ? -4.438 -9.568 -9.129 1.00 85.50 84 ALA A C 1
ATOM 707 O O . ALA A 1 84 ? -4.566 -8.570 -8.408 1.00 85.50 84 ALA A O 1
ATOM 708 N N . ASP A 1 85 ? -4.971 -9.663 -10.340 1.00 84.31 85 ASP A N 1
ATOM 709 C CA . ASP A 1 85 ? -5.940 -8.710 -10.849 1.00 84.31 85 ASP A CA 1
ATOM 710 C C . ASP A 1 85 ? -7.307 -9.028 -10.237 1.00 84.31 85 ASP A C 1
ATOM 712 O O . ASP A 1 85 ? -7.778 -10.165 -10.305 1.00 84.31 85 ASP A O 1
ATOM 716 N N . SER A 1 86 ? -7.933 -8.034 -9.612 1.00 80.62 86 SER A N 1
ATOM 717 C CA . SER A 1 86 ? -9.288 -8.179 -9.079 1.00 80.62 86 SER A CA 1
ATOM 718 C C . SER A 1 86 ? -10.346 -8.140 -10.185 1.00 80.62 86 SER A C 1
ATOM 720 O O . SER A 1 86 ? -11.500 -8.472 -9.922 1.00 80.62 86 SER A O 1
ATOM 722 N N . GLY A 1 87 ? -9.984 -7.713 -11.403 1.00 85.75 87 GLY A N 1
ATOM 723 C CA . GLY A 1 87 ? -10.917 -7.466 -12.503 1.00 85.75 87 GLY A CA 1
ATOM 724 C C . GLY A 1 87 ? -11.837 -6.264 -12.265 1.00 85.75 87 GLY A C 1
ATOM 725 O O . GLY A 1 87 ? -12.737 -6.012 -13.064 1.00 85.75 87 GLY A O 1
ATOM 726 N N . LEU A 1 88 ? -11.626 -5.535 -11.166 1.00 88.38 88 LEU A N 1
ATOM 727 C CA . LEU A 1 88 ? -12.359 -4.330 -10.808 1.00 88.38 88 LEU A CA 1
ATOM 728 C C . LEU A 1 88 ? -11.612 -3.111 -11.332 1.00 88.38 88 LEU A C 1
ATOM 730 O O . LEU A 1 88 ? -10.384 -3.045 -11.248 1.00 88.38 88 LEU A O 1
ATOM 734 N N . ASP A 1 89 ? -12.352 -2.107 -11.794 1.00 93.50 89 ASP A N 1
ATOM 735 C CA . ASP A 1 89 ? -11.742 -0.795 -11.957 1.00 93.50 89 ASP A CA 1
ATOM 736 C C . ASP A 1 89 ? -11.389 -0.189 -10.585 1.00 93.50 89 ASP A C 1
ATOM 738 O O . ASP A 1 89 ? -11.962 -0.532 -9.544 1.00 93.50 89 ASP A O 1
ATOM 742 N N . ASP A 1 90 ? -10.417 0.722 -10.582 1.00 93.81 90 ASP A N 1
ATOM 743 C CA . ASP A 1 90 ? -9.881 1.322 -9.359 1.00 93.81 90 ASP A CA 1
ATOM 744 C C . ASP A 1 90 ? -10.970 2.054 -8.529 1.00 93.81 90 ASP A C 1
ATOM 746 O O . ASP A 1 90 ? -10.883 2.082 -7.301 1.00 93.81 90 ASP A O 1
ATOM 750 N N . SER A 1 91 ? -12.023 2.602 -9.158 1.00 95.44 91 SER A N 1
ATOM 751 C CA . SER A 1 91 ? -13.115 3.300 -8.453 1.00 95.44 91 SER A CA 1
ATOM 752 C C . SER A 1 91 ? -14.059 2.322 -7.752 1.00 95.44 91 SER A C 1
ATOM 754 O O . SER A 1 91 ? -14.447 2.542 -6.601 1.00 95.44 91 SER A O 1
ATOM 756 N N . GLN A 1 92 ? -14.402 1.215 -8.415 1.00 95.75 92 GLN A N 1
ATOM 757 C CA . GLN A 1 92 ? -15.168 0.118 -7.822 1.00 95.75 92 GLN A CA 1
ATOM 758 C C . GLN A 1 92 ? -14.406 -0.523 -6.661 1.00 95.75 92 GLN A C 1
ATOM 760 O O . GLN A 1 92 ? -14.961 -0.707 -5.575 1.00 95.75 92 GLN A O 1
ATOM 765 N N . ALA A 1 93 ? -13.121 -0.816 -6.869 1.00 95.75 93 ALA A N 1
ATOM 766 C CA . ALA A 1 93 ? -12.257 -1.378 -5.841 1.00 95.75 93 ALA A CA 1
ATOM 767 C C . ALA A 1 93 ? -12.157 -0.443 -4.624 1.00 95.75 93 ALA A C 1
ATOM 769 O O . ALA A 1 93 ? -12.282 -0.889 -3.483 1.00 95.75 93 ALA A O 1
ATOM 770 N N . LEU A 1 94 ? -12.010 0.866 -4.848 1.00 97.50 94 LEU A N 1
ATOM 771 C CA . LEU A 1 94 ? -11.970 1.861 -3.778 1.00 97.50 94 LEU A CA 1
ATOM 772 C C . LEU A 1 94 ? -13.270 1.906 -2.966 1.00 97.50 94 LEU A C 1
ATOM 774 O O . LEU A 1 94 ? -13.219 1.994 -1.737 1.00 97.50 94 LEU A O 1
ATOM 778 N N . LEU A 1 95 ? -14.429 1.829 -3.626 1.00 97.19 95 LEU A N 1
ATOM 779 C CA . LEU A 1 95 ? -15.722 1.797 -2.943 1.00 97.19 95 LEU A CA 1
ATOM 780 C C . LEU A 1 95 ? -15.825 0.581 -2.013 1.00 97.19 95 LEU A C 1
ATOM 782 O O . LEU A 1 95 ? -16.179 0.732 -0.843 1.00 97.19 95 LEU A O 1
ATOM 786 N N . LEU A 1 96 ? -15.457 -0.603 -2.510 1.00 96.44 96 LEU A N 1
ATOM 787 C CA . LEU A 1 96 ? -15.458 -1.838 -1.723 1.00 96.44 96 LEU A CA 1
ATOM 788 C C . LEU A 1 96 ? -14.454 -1.785 -0.568 1.00 96.44 96 LEU A C 1
ATOM 790 O O . LEU A 1 96 ? -14.771 -2.205 0.541 1.00 96.44 96 LEU A O 1
ATOM 794 N N . ALA A 1 97 ? -13.267 -1.221 -0.791 1.00 96.94 97 ALA A N 1
ATOM 795 C CA . ALA A 1 97 ? -12.264 -1.069 0.257 1.00 96.94 97 ALA A CA 1
ATOM 796 C C . ALA A 1 97 ? -12.733 -0.117 1.374 1.00 96.94 97 ALA A C 1
ATOM 798 O O . ALA A 1 97 ? -12.507 -0.390 2.554 1.00 96.94 97 ALA A O 1
ATOM 799 N N . LYS A 1 98 ? -13.427 0.980 1.035 1.00 97.62 98 LYS A N 1
ATOM 800 C CA . LYS A 1 98 ? -14.028 1.888 2.030 1.00 97.62 98 LYS A CA 1
ATOM 801 C C . LYS A 1 98 ? -15.159 1.220 2.810 1.00 97.62 98 LYS A C 1
ATOM 803 O O . LYS A 1 98 ? -15.213 1.379 4.031 1.00 97.62 98 LYS A O 1
ATOM 808 N N . ASP A 1 99 ? -16.023 0.463 2.129 1.00 96.31 99 ASP A N 1
ATOM 809 C CA . ASP A 1 99 ? -17.052 -0.354 2.782 1.00 96.31 99 ASP A CA 1
ATOM 810 C C . ASP A 1 99 ? -16.415 -1.341 3.767 1.00 96.31 99 ASP A C 1
ATOM 812 O O . ASP A 1 99 ? -16.803 -1.383 4.935 1.00 96.31 99 ASP A O 1
ATOM 816 N N . PHE A 1 100 ? -15.376 -2.061 3.337 1.00 95.50 100 PHE A N 1
ATOM 817 C CA . PHE A 1 100 ? -14.648 -2.990 4.192 1.00 95.50 100 PHE A CA 1
ATOM 818 C C . PHE A 1 100 ? -14.116 -2.293 5.450 1.00 95.50 100 PHE A C 1
ATOM 820 O O . PHE A 1 100 ? -14.390 -2.742 6.562 1.00 95.50 100 PHE A O 1
ATOM 827 N N . LEU A 1 101 ? -13.424 -1.155 5.300 1.00 95.38 101 LEU A N 1
ATOM 828 C CA . LEU A 1 101 ? -12.914 -0.389 6.442 1.00 95.38 101 LEU A CA 1
ATOM 829 C C . LEU A 1 101 ? -14.027 0.092 7.382 1.00 95.38 101 LEU A C 1
ATOM 831 O O . LEU A 1 101 ? -13.803 0.149 8.588 1.00 95.38 101 LEU A O 1
ATOM 835 N N . SER A 1 102 ? -15.216 0.414 6.863 1.00 94.56 102 SER A N 1
ATOM 836 C CA . SER A 1 102 ? -16.358 0.843 7.686 1.00 94.56 102 SER A CA 1
ATOM 837 C C . SER A 1 102 ? -16.926 -0.268 8.574 1.00 94.56 102 SER A C 1
ATOM 839 O O . SER A 1 102 ? -17.526 0.016 9.608 1.00 94.56 102 SER A O 1
ATOM 841 N N . ARG A 1 103 ? -16.718 -1.531 8.186 1.00 94.12 103 ARG A N 1
ATOM 842 C CA . ARG A 1 103 ? -17.172 -2.718 8.924 1.00 94.12 103 ARG A CA 1
ATOM 843 C C . ARG A 1 103 ? -16.130 -3.245 9.905 1.00 94.12 103 ARG A C 1
ATOM 845 O O . ARG A 1 103 ? -16.443 -4.109 10.723 1.00 94.12 103 ARG A O 1
ATOM 852 N N . CYS A 1 104 ? -14.897 -2.751 9.832 1.00 94.31 104 CYS A N 1
ATOM 853 C CA . CYS A 1 104 ? -13.858 -3.106 10.783 1.00 94.31 104 CYS A CA 1
ATOM 854 C C . CYS A 1 104 ? -14.185 -2.540 12.167 1.00 94.31 104 CYS A C 1
ATOM 856 O O . CYS A 1 104 ? -14.479 -1.357 12.314 1.00 94.31 104 CYS A O 1
ATOM 858 N N . ILE A 1 105 ? -14.019 -3.367 13.201 1.00 95.31 105 ILE A N 1
ATOM 859 C CA . ILE A 1 105 ? -14.117 -2.919 14.599 1.00 95.31 105 ILE A CA 1
ATOM 860 C C . ILE A 1 105 ? -13.077 -1.840 14.934 1.00 95.31 105 ILE A C 1
ATOM 862 O O . ILE A 1 105 ? -13.282 -1.030 15.831 1.00 95.31 105 ILE A O 1
ATOM 866 N N . PHE A 1 106 ? -11.950 -1.846 14.219 1.00 96.19 106 PHE A N 1
ATOM 867 C CA . PHE A 1 106 ? -10.854 -0.913 14.395 1.00 96.19 106 PHE A CA 1
ATOM 868 C C . PHE A 1 106 ? -9.981 -0.853 13.136 1.00 96.19 106 PHE A C 1
ATOM 870 O O . PHE A 1 106 ? -9.771 -1.863 12.464 1.00 96.19 106 PHE A O 1
ATOM 877 N N . VAL A 1 107 ? -9.421 0.322 12.846 1.00 96.00 107 VAL A N 1
ATOM 878 C CA . VAL A 1 107 ? -8.469 0.540 11.746 1.00 96.00 107 VAL A CA 1
ATOM 879 C C . VAL A 1 107 ? -7.258 1.290 12.291 1.00 96.00 107 VAL A C 1
ATOM 881 O O . VAL A 1 107 ? -7.371 2.463 12.617 1.00 96.00 107 VAL A O 1
ATOM 884 N N . GLY A 1 108 ? -6.097 0.638 12.376 1.00 95.81 108 GLY A N 1
ATOM 885 C CA . GLY A 1 108 ? -4.854 1.266 12.850 1.00 95.81 108 GLY A CA 1
ATOM 886 C C . GLY A 1 108 ? -4.065 1.992 11.755 1.00 95.81 108 GLY A C 1
ATOM 887 O O . GLY A 1 108 ? -4.183 1.663 10.569 1.00 95.81 108 GLY A O 1
ATOM 888 N N . ILE A 1 109 ? -3.207 2.933 12.161 1.00 96.00 109 ILE A N 1
ATOM 889 C CA . ILE A 1 109 ? -2.318 3.724 11.294 1.00 96.00 109 ILE A CA 1
ATOM 890 C C . ILE A 1 109 ? -0.861 3.449 11.675 1.00 96.00 109 ILE A C 1
ATOM 892 O O . ILE A 1 109 ? -0.458 3.690 12.813 1.00 96.00 109 ILE A O 1
ATOM 896 N N . THR A 1 110 ? -0.055 2.960 10.731 1.00 93.00 110 THR A N 1
ATOM 897 C CA . THR A 1 110 ? 1.333 2.541 10.987 1.00 93.00 110 THR A CA 1
ATOM 898 C C . THR A 1 110 ? 2.195 3.678 11.542 1.00 93.00 110 THR A C 1
ATOM 900 O O . THR A 1 110 ? 2.961 3.475 12.480 1.00 93.00 110 THR A O 1
ATOM 903 N N . GLU A 1 111 ? 2.029 4.894 11.029 1.00 91.56 111 GLU A N 1
ATOM 904 C CA . GLU A 1 111 ? 2.742 6.102 11.458 1.00 91.56 111 GLU A CA 1
ATOM 905 C C . GLU A 1 111 ? 2.412 6.485 12.913 1.00 91.56 111 GLU A C 1
ATOM 907 O O . GLU A 1 111 ? 3.196 7.148 13.595 1.00 91.56 111 GLU A O 1
ATOM 912 N N . ARG A 1 112 ? 1.257 6.028 13.410 1.00 92.94 112 ARG A N 1
ATOM 913 C CA . ARG A 1 112 ? 0.731 6.262 14.760 1.00 92.94 112 ARG A CA 1
ATOM 914 C C . ARG A 1 112 ? 0.552 4.927 15.487 1.00 92.94 112 ARG A C 1
ATOM 916 O O . ARG A 1 112 ? -0.472 4.705 16.125 1.00 92.94 112 ARG A O 1
ATOM 923 N N . MET A 1 113 ? 1.529 4.019 15.372 1.00 92.62 113 MET A N 1
ATOM 924 C CA . MET A 1 113 ? 1.407 2.642 15.875 1.00 92.62 113 MET A CA 1
ATOM 925 C C . MET A 1 113 ? 1.096 2.564 17.375 1.00 92.62 113 MET A C 1
ATOM 927 O O . MET A 1 113 ? 0.162 1.865 17.750 1.00 92.62 113 MET A O 1
ATOM 931 N N . GLN A 1 114 ? 1.828 3.300 18.223 1.00 93.19 114 GLN A N 1
ATOM 932 C CA . GLN A 1 114 ? 1.563 3.317 19.670 1.00 93.19 114 GLN A CA 1
ATOM 933 C C . GLN A 1 114 ? 0.117 3.738 19.952 1.00 93.19 114 GLN A C 1
ATOM 935 O O . GLN A 1 114 ? -0.626 3.004 20.589 1.00 93.19 114 GLN A O 1
ATOM 940 N N . GLU A 1 115 ? -0.308 4.869 19.389 1.00 94.00 115 GLU A N 1
ATOM 941 C CA . GLU A 1 115 ? -1.682 5.351 19.540 1.00 94.00 115 GLU A CA 1
ATOM 942 C C . GLU A 1 115 ? -2.706 4.358 18.975 1.00 94.00 115 GLU A C 1
ATOM 944 O O . GLU A 1 115 ? -3.797 4.212 19.518 1.00 94.00 115 GLU A O 1
ATOM 949 N N . SER A 1 116 ? -2.362 3.650 17.898 1.00 94.88 116 SER A N 1
ATOM 950 C CA . SER A 1 116 ? -3.228 2.625 17.323 1.00 94.88 116 SER A CA 1
ATOM 951 C C . SER A 1 116 ? -3.435 1.456 18.278 1.00 94.88 116 SER A C 1
ATOM 953 O O . SER A 1 116 ? -4.565 1.007 18.440 1.00 94.88 116 SER A O 1
ATOM 955 N N . VAL A 1 117 ? -2.378 0.990 18.941 1.00 93.94 117 VAL A N 1
ATOM 956 C CA . VAL A 1 117 ? -2.480 -0.066 19.956 1.00 93.94 117 VAL A CA 1
ATOM 957 C C . VAL A 1 117 ? -3.248 0.430 21.182 1.00 93.94 117 VAL A C 1
ATOM 959 O O . VAL A 1 117 ? -4.126 -0.279 21.669 1.00 93.94 117 VAL A O 1
ATOM 962 N N . ASP A 1 118 ? -3.009 1.667 21.622 1.00 93.50 118 ASP A N 1
ATOM 963 C CA . ASP A 1 118 ? -3.724 2.268 22.753 1.00 93.50 118 ASP A CA 1
ATOM 964 C C . ASP A 1 118 ? -5.230 2.371 22.492 1.00 93.50 118 ASP A C 1
ATOM 966 O O . ASP A 1 118 ? -6.036 1.993 23.343 1.00 93.50 118 ASP A O 1
ATOM 970 N N . LYS A 1 119 ? -5.628 2.828 21.301 1.00 94.81 119 LYS A N 1
ATOM 971 C CA . LYS A 1 119 ? -7.040 2.902 20.909 1.00 94.81 119 LYS A CA 1
ATOM 972 C C . LYS A 1 119 ? -7.664 1.524 20.712 1.00 94.81 119 LYS A C 1
ATOM 974 O O . LYS A 1 119 ? -8.781 1.309 21.168 1.00 94.81 119 LYS A O 1
ATOM 979 N N . LEU A 1 120 ? -6.957 0.582 20.084 1.00 95.12 120 LEU A N 1
ATOM 980 C CA . LEU A 1 120 ? -7.450 -0.788 19.933 1.00 95.12 120 LEU A CA 1
ATOM 981 C C . LEU A 1 120 ? -7.726 -1.429 21.297 1.00 95.12 120 LEU A C 1
ATOM 983 O O . LEU A 1 120 ? -8.763 -2.057 21.479 1.00 95.12 120 LEU A O 1
ATOM 987 N N . ALA A 1 121 ? -6.824 -1.239 22.260 1.00 94.19 121 ALA A N 1
ATOM 988 C CA . ALA A 1 121 ? -6.992 -1.771 23.603 1.00 94.19 121 ALA A CA 1
ATOM 989 C C . ALA A 1 121 ? -8.245 -1.222 24.296 1.00 94.19 121 ALA A C 1
ATOM 991 O O . ALA A 1 121 ? -8.991 -1.988 24.899 1.00 94.19 121 ALA A O 1
ATOM 992 N N . LYS A 1 122 ? -8.523 0.080 24.140 1.00 93.75 122 LYS A N 1
ATOM 993 C CA . LYS A 1 122 ? -9.773 0.686 24.618 1.00 93.75 122 LYS A CA 1
ATOM 994 C C . LYS A 1 122 ? -11.002 0.094 23.932 1.00 93.75 122 LYS A C 1
ATOM 996 O O . LYS A 1 122 ? -11.953 -0.251 24.620 1.00 93.75 122 LYS A O 1
ATOM 1001 N N . VAL A 1 123 ? -10.977 -0.043 22.602 1.00 94.31 123 VAL A N 1
ATOM 1002 C CA . VAL A 1 123 ? -12.086 -0.619 21.815 1.00 94.31 123 VAL A CA 1
ATOM 1003 C C . VAL A 1 123 ? -12.390 -2.057 22.240 1.00 94.31 123 VAL A C 1
ATOM 1005 O O . VAL A 1 123 ? -13.548 -2.459 22.253 1.00 94.31 123 VAL A O 1
ATOM 1008 N N . LEU A 1 124 ? -11.361 -2.827 22.596 1.00 94.44 124 LEU A N 1
ATOM 1009 C CA . LEU A 1 124 ? -11.490 -4.210 23.057 1.00 94.44 124 LEU A CA 1
ATOM 1010 C C . LEU A 1 124 ? -11.669 -4.346 24.577 1.00 94.44 124 LEU A C 1
ATOM 1012 O O . LEU A 1 124 ? -11.753 -5.469 25.065 1.00 94.44 124 LEU A O 1
ATOM 1016 N N . GLU A 1 125 ? -11.689 -3.237 25.320 1.00 94.50 125 GLU A N 1
ATOM 1017 C CA . GLU A 1 125 ? -11.753 -3.207 26.788 1.00 94.50 125 GLU A CA 1
ATOM 1018 C C . GLU A 1 125 ? -10.653 -4.041 27.477 1.00 94.50 125 GLU A C 1
ATOM 1020 O O . GLU A 1 125 ? -10.844 -4.598 28.561 1.00 94.50 125 GLU A O 1
ATOM 1025 N N . ILE A 1 126 ? -9.468 -4.115 26.863 1.00 93.25 126 ILE A N 1
ATOM 1026 C CA . ILE A 1 126 ? -8.312 -4.822 27.420 1.00 93.25 126 ILE A CA 1
ATOM 1027 C C . ILE A 1 126 ? -7.323 -3.838 28.058 1.00 93.25 126 ILE A C 1
ATOM 1029 O O . ILE A 1 126 ? -7.082 -2.755 27.516 1.00 93.25 126 ILE A O 1
ATOM 1033 N N . PRO A 1 127 ? -6.699 -4.192 29.196 1.00 89.69 127 PRO A N 1
ATOM 1034 C CA . PRO A 1 127 ? -5.628 -3.385 29.762 1.00 89.69 127 PRO A CA 1
ATOM 1035 C C . PRO A 1 127 ? -4.473 -3.241 28.768 1.00 89.69 127 PRO A C 1
ATOM 1037 O O . PRO A 1 127 ? -4.030 -4.228 28.180 1.00 89.69 127 PRO A O 1
ATOM 1040 N N . ASN A 1 128 ? -3.938 -2.031 28.626 1.00 83.31 128 ASN A N 1
ATOM 1041 C CA . ASN A 1 128 ? -2.736 -1.796 27.838 1.00 83.31 128 ASN A CA 1
ATOM 1042 C C . ASN A 1 128 ? -1.755 -0.910 28.603 1.00 83.31 128 ASN A C 1
ATOM 1044 O O . ASN A 1 128 ? -1.989 0.279 28.791 1.00 83.31 128 ASN A O 1
ATOM 1048 N N . ASN A 1 129 ? -0.649 -1.524 29.019 1.00 74.62 129 ASN A N 1
ATOM 1049 C CA . ASN A 1 129 ? 0.481 -0.862 29.668 1.00 74.62 129 ASN A CA 1
ATOM 1050 C C . ASN A 1 129 ? 1.780 -1.082 28.875 1.00 74.62 129 ASN A C 1
ATOM 1052 O O . ASN A 1 129 ? 2.874 -0.969 29.430 1.00 74.62 129 ASN A O 1
ATOM 1056 N N . HIS A 1 130 ? 1.677 -1.466 27.600 1.00 78.94 130 HIS A N 1
ATOM 1057 C CA . HIS A 1 130 ? 2.828 -1.874 26.809 1.00 78.94 130 HIS A CA 1
ATOM 1058 C C . HIS A 1 130 ? 3.281 -0.752 25.879 1.00 78.94 130 HIS A C 1
ATOM 1060 O O . HIS A 1 130 ? 2.504 -0.175 25.116 1.00 78.94 130 HIS A O 1
ATOM 1066 N N . HIS A 1 131 ? 4.580 -0.466 25.930 1.00 85.62 131 HIS A N 1
ATOM 1067 C CA . HIS A 1 131 ? 5.217 0.359 24.921 1.00 85.62 131 HIS A CA 1
ATOM 1068 C C . HIS A 1 131 ? 5.427 -0.471 23.657 1.00 85.62 131 HIS A C 1
ATOM 1070 O O .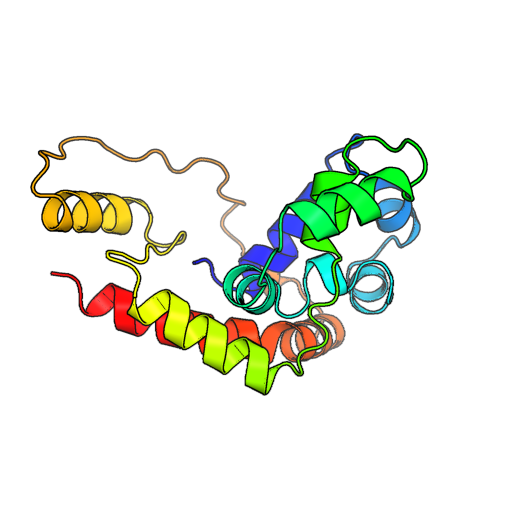 HIS A 1 131 ? 6.005 -1.557 23.704 1.00 85.62 131 HIS A O 1
ATOM 1076 N N . VAL A 1 132 ? 4.956 0.046 22.531 1.00 83.56 132 VAL A N 1
ATOM 1077 C CA . VAL A 1 132 ? 5.159 -0.558 21.224 1.00 83.56 132 VAL A CA 1
ATOM 1078 C C . VAL A 1 132 ? 6.476 -0.046 20.667 1.00 83.56 132 VAL A C 1
ATOM 1080 O O . VAL A 1 132 ? 6.606 1.131 20.321 1.00 83.56 132 VAL A O 1
ATOM 1083 N N . GLU A 1 133 ? 7.455 -0.940 20.561 1.00 81.19 133 GLU A N 1
ATOM 1084 C CA . GLU A 1 133 ? 8.732 -0.615 19.939 1.00 81.19 133 GLU A CA 1
ATOM 1085 C C . GLU A 1 133 ? 8.541 -0.205 18.474 1.00 81.19 133 GLU A C 1
ATOM 1087 O O . GLU A 1 133 ? 7.844 -0.856 17.690 1.00 81.19 133 GLU A O 1
ATOM 1092 N N . ARG A 1 134 ? 9.207 0.881 18.077 1.00 74.81 134 ARG A N 1
ATOM 1093 C CA . ARG A 1 134 ? 9.288 1.290 16.673 1.00 74.81 134 ARG A CA 1
ATOM 1094 C C . ARG A 1 134 ? 10.365 0.480 15.959 1.00 74.81 134 ARG A C 1
ATOM 1096 O O . ARG A 1 134 ? 11.512 0.904 15.860 1.00 74.81 134 ARG A O 1
ATOM 1103 N N . LEU A 1 135 ? 9.977 -0.680 15.444 1.00 71.62 135 LEU A N 1
ATOM 1104 C CA . LEU A 1 1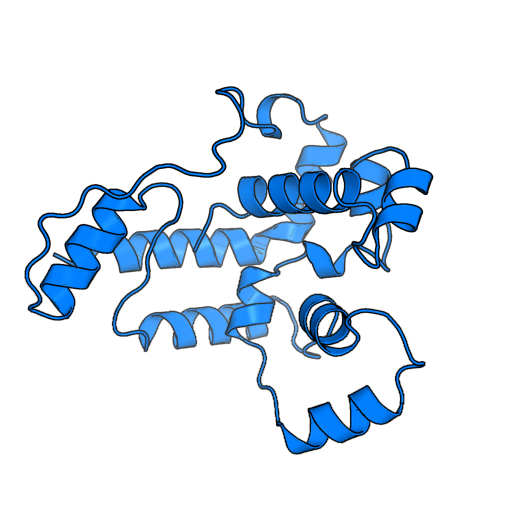35 ? 10.821 -1.513 14.588 1.00 71.62 135 LEU A CA 1
ATOM 1105 C C . LEU A 1 135 ? 10.653 -1.098 13.112 1.00 71.62 135 LEU A C 1
ATOM 1107 O O . LEU A 1 135 ? 9.561 -0.722 12.690 1.00 71.62 135 LEU A O 1
ATOM 1111 N N . ASN A 1 136 ? 11.725 -1.180 12.314 1.00 61.94 136 ASN A N 1
ATOM 1112 C CA . ASN A 1 136 ? 11.745 -0.859 10.873 1.00 61.94 136 ASN A CA 1
ATOM 1113 C C . ASN A 1 136 ? 11.503 0.619 10.493 1.00 61.94 136 ASN A C 1
ATOM 1115 O O . ASN A 1 136 ? 10.911 0.910 9.452 1.00 61.94 136 ASN A O 1
ATOM 1119 N N . THR A 1 137 ? 11.984 1.576 11.290 1.00 57.84 137 THR A N 1
ATOM 1120 C CA . THR A 1 137 ? 12.016 2.989 10.880 1.00 57.84 137 THR A CA 1
ATOM 1121 C C . THR A 1 137 ? 13.168 3.232 9.902 1.00 57.84 137 THR A C 1
ATOM 1123 O O . THR A 1 137 ? 14.332 3.158 10.300 1.00 57.84 137 THR A O 1
ATOM 1126 N N . SER A 1 138 ? 12.873 3.548 8.637 1.00 53.22 138 SER A N 1
ATOM 1127 C CA . SER A 1 138 ? 13.884 4.141 7.750 1.00 53.22 138 SER A CA 1
ATOM 1128 C C . SER A 1 138 ? 14.395 5.455 8.367 1.00 53.22 138 SER A C 1
ATOM 1130 O O . SER A 1 138 ? 13.602 6.176 8.980 1.00 53.22 138 SER A O 1
ATOM 1132 N N . PRO A 1 139 ? 15.702 5.770 8.262 1.00 48.41 139 PRO A N 1
ATOM 1133 C CA . PRO A 1 139 ? 16.277 6.978 8.849 1.00 48.41 139 PRO A CA 1
ATOM 1134 C C . PRO A 1 139 ? 15.584 8.246 8.332 1.00 48.41 139 PRO A C 1
ATOM 1136 O O . PRO A 1 139 ? 15.021 8.256 7.246 1.00 48.41 139 PRO A O 1
ATOM 1139 N N . SER A 1 140 ? 15.638 9.303 9.145 1.00 44.81 140 SER A N 1
ATOM 1140 C CA . SER A 1 140 ? 14.767 10.492 9.226 1.00 44.81 140 SER A CA 1
ATOM 1141 C C . SER A 1 140 ? 14.595 11.392 7.989 1.00 44.81 140 SER A C 1
ATOM 1143 O O . SER A 1 140 ? 14.126 12.519 8.133 1.00 44.81 140 SER A O 1
ATOM 1145 N N . LYS A 1 141 ? 14.972 10.945 6.793 1.00 52.84 141 LYS A N 1
ATOM 1146 C CA . LYS A 1 141 ? 14.566 11.561 5.530 1.00 52.84 141 LYS A CA 1
ATOM 1147 C C . LYS A 1 141 ? 13.673 10.568 4.818 1.00 52.84 141 LYS A C 1
ATOM 1149 O O . LYS A 1 141 ? 14.098 9.439 4.566 1.00 52.84 141 LYS A O 1
ATOM 1154 N N . SER A 1 142 ? 12.433 10.959 4.547 1.00 62.94 142 SER A N 1
ATOM 1155 C CA . SER A 1 142 ? 11.542 10.064 3.823 1.00 62.94 142 SER A CA 1
ATOM 1156 C C . SER A 1 142 ? 12.173 9.827 2.450 1.00 62.94 142 SER A C 1
ATOM 1158 O O . SER A 1 142 ? 12.706 10.751 1.838 1.00 62.94 142 SER A O 1
ATOM 1160 N N . ALA A 1 143 ? 12.169 8.590 1.952 1.00 70.25 143 ALA A N 1
ATOM 1161 C CA . ALA A 1 143 ? 12.678 8.306 0.606 1.00 70.25 143 ALA A CA 1
ATOM 1162 C C . ALA A 1 143 ? 11.967 9.163 -0.470 1.00 70.25 143 ALA A C 1
ATOM 1164 O O . ALA A 1 143 ? 12.502 9.362 -1.556 1.00 70.25 143 ALA A O 1
ATOM 1165 N N . ILE A 1 144 ? 10.799 9.718 -0.124 1.00 75.62 144 ILE A N 1
ATOM 1166 C CA . ILE A 1 144 ? 10.017 10.678 -0.903 1.00 75.62 144 ILE A CA 1
ATOM 1167 C C . ILE A 1 144 ? 10.809 11.967 -1.178 1.00 75.62 144 ILE A C 1
ATOM 1169 O O . ILE A 1 144 ? 10.733 12.488 -2.286 1.00 75.62 144 ILE A O 1
ATOM 1173 N N . ASP A 1 145 ? 11.619 12.445 -0.226 1.00 81.00 145 ASP A N 1
ATOM 1174 C CA . ASP A 1 145 ? 12.384 13.700 -0.350 1.00 81.00 145 ASP A CA 1
ATOM 1175 C C . ASP A 1 145 ? 13.457 13.647 -1.455 1.00 81.00 145 ASP A C 1
ATOM 1177 O O . ASP A 1 145 ? 14.016 14.673 -1.844 1.00 81.00 145 ASP A O 1
ATOM 1181 N N . TYR A 1 146 ? 13.760 12.447 -1.953 1.00 84.69 146 TYR A N 1
ATOM 1182 C CA . TYR A 1 146 ? 14.772 12.185 -2.973 1.00 84.69 146 TYR A CA 1
ATOM 1183 C C . TYR A 1 146 ? 14.189 11.814 -4.338 1.00 84.69 146 TYR A C 1
ATOM 1185 O O . TYR A 1 146 ? 14.956 11.554 -5.265 1.00 84.69 146 TYR A O 1
ATOM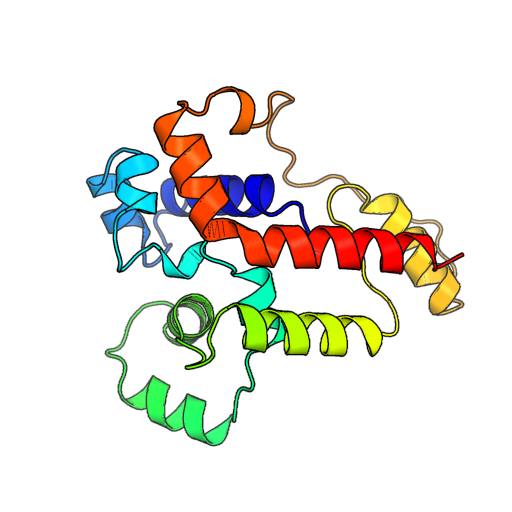 1193 N N . LEU A 1 147 ? 12.861 11.774 -4.470 1.00 91.44 147 LEU A N 1
ATOM 1194 C CA . LEU A 1 147 ? 12.223 11.445 -5.738 1.00 91.44 147 LEU A CA 1
ATOM 1195 C C . LEU A 1 147 ? 12.439 12.560 -6.756 1.00 91.44 147 LEU A C 1
ATOM 1197 O O . LEU A 1 147 ? 12.261 13.746 -6.473 1.00 91.44 147 LEU A O 1
ATOM 1201 N N . THR A 1 148 ? 12.762 12.165 -7.981 1.00 95.19 148 THR A N 1
ATOM 1202 C CA . THR A 1 148 ? 12.653 13.068 -9.125 1.00 95.19 148 THR A CA 1
ATOM 1203 C C . THR A 1 148 ? 11.185 13.434 -9.364 1.00 95.19 148 THR A C 1
ATOM 1205 O O . THR A 1 148 ? 10.268 12.703 -8.985 1.00 95.19 148 THR A O 1
ATOM 1208 N N . GLN A 1 149 ? 10.938 14.556 -10.046 1.00 95.44 149 GLN A N 1
ATOM 1209 C CA . GLN A 1 149 ? 9.575 14.964 -10.403 1.00 95.44 149 GLN A CA 1
ATOM 1210 C C . GLN A 1 149 ? 8.845 13.883 -11.221 1.00 95.44 149 GLN A C 1
ATOM 1212 O O . GLN A 1 149 ? 7.653 13.659 -11.028 1.00 95.44 149 GLN A O 1
ATOM 1217 N N . GLU A 1 150 ? 9.559 13.195 -12.113 1.00 97.12 150 GLU A N 1
ATOM 1218 C CA . GLU A 1 150 ? 9.002 12.134 -12.955 1.00 97.12 150 GLU A CA 1
ATOM 1219 C C . GLU A 1 150 ? 8.604 10.896 -12.138 1.00 97.12 150 GLU A C 1
ATOM 1221 O O . GLU A 1 150 ? 7.521 10.343 -12.342 1.00 97.12 150 GLU A O 1
ATOM 1226 N N . GLU A 1 151 ? 9.438 10.481 -11.179 1.00 96.75 151 GLU A N 1
ATOM 1227 C CA . GLU A 1 151 ? 9.112 9.391 -10.251 1.00 96.75 151 GLU A CA 1
ATOM 1228 C C . GLU A 1 151 ? 7.934 9.758 -9.358 1.00 96.75 151 GLU A C 1
ATOM 1230 O O . GLU A 1 151 ? 7.044 8.933 -9.167 1.00 96.75 151 GLU A O 1
ATOM 1235 N N . TRP A 1 152 ? 7.899 10.993 -8.850 1.00 96.06 152 TRP A N 1
ATOM 1236 C CA . TRP A 1 152 ? 6.806 11.466 -8.009 1.00 96.06 152 TRP A CA 1
ATOM 1237 C C . TRP A 1 152 ? 5.471 11.433 -8.754 1.00 96.06 152 TRP A C 1
ATOM 1239 O O . TRP A 1 152 ? 4.510 10.871 -8.239 1.00 96.06 152 TRP A O 1
ATOM 1249 N N . LEU A 1 153 ? 5.418 11.974 -9.978 1.00 96.94 153 LEU A N 1
ATOM 1250 C CA . LEU A 1 153 ? 4.199 11.983 -10.796 1.00 96.94 153 LEU A CA 1
ATOM 1251 C C . LEU A 1 153 ? 3.750 10.561 -11.141 1.00 96.94 153 LEU A C 1
ATOM 1253 O O . LEU A 1 153 ? 2.591 10.216 -10.936 1.00 96.94 153 LEU A O 1
ATOM 1257 N N . THR A 1 154 ? 4.685 9.712 -11.579 1.00 97.56 154 THR A N 1
ATOM 1258 C CA . THR A 1 154 ? 4.379 8.311 -11.904 1.00 97.56 154 THR A CA 1
ATOM 1259 C C . THR A 1 154 ? 3.843 7.568 -10.677 1.00 97.56 154 THR A C 1
ATOM 1261 O O . THR A 1 154 ? 2.887 6.803 -10.775 1.00 97.56 154 THR A O 1
ATOM 1264 N N . LEU A 1 155 ? 4.444 7.787 -9.505 1.00 96.88 155 LEU A N 1
ATOM 1265 C CA . LEU A 1 155 ? 4.021 7.147 -8.266 1.00 96.88 155 LEU A CA 1
ATOM 1266 C C . LEU A 1 155 ? 2.662 7.677 -7.789 1.00 96.88 155 LEU A C 1
ATOM 1268 O O . LEU A 1 155 ? 1.825 6.883 -7.374 1.00 96.88 155 LEU A O 1
ATOM 1272 N N . ALA A 1 156 ? 2.418 8.985 -7.883 1.00 97.00 156 ALA A N 1
ATOM 1273 C CA . ALA A 1 156 ? 1.136 9.590 -7.533 1.00 97.00 156 ALA A CA 1
ATOM 1274 C C . ALA A 1 156 ? -0.008 9.024 -8.389 1.00 97.00 156 ALA A C 1
ATOM 1276 O O . ALA A 1 156 ? -1.037 8.626 -7.840 1.00 97.00 156 ALA A O 1
ATOM 1277 N N . ASP A 1 157 ? 0.205 8.890 -9.700 1.00 97.81 157 ASP A N 1
ATOM 1278 C CA . ASP A 1 157 ? -0.774 8.305 -10.622 1.00 97.81 157 ASP A CA 1
ATOM 1279 C C . ASP A 1 157 ? -1.095 6.844 -10.269 1.00 97.81 157 ASP A C 1
ATOM 1281 O O . ASP A 1 157 ? -2.250 6.420 -10.316 1.00 97.81 157 ASP A O 1
ATOM 1285 N N . LEU A 1 158 ? -0.091 6.059 -9.864 1.00 97.81 158 LEU A N 1
ATOM 1286 C CA . LEU A 1 158 ? -0.279 4.657 -9.472 1.00 97.81 158 LEU A CA 1
ATOM 1287 C C . LEU A 1 158 ? -0.970 4.481 -8.111 1.00 97.81 158 LEU A C 1
ATOM 1289 O O . LEU A 1 158 ? -1.474 3.392 -7.828 1.00 97.81 158 LEU A O 1
ATOM 1293 N N . LEU A 1 159 ? -0.956 5.503 -7.254 1.00 98.00 159 LEU A N 1
ATOM 1294 C CA . LEU A 1 159 ? -1.389 5.411 -5.856 1.00 98.00 159 LEU A CA 1
ATOM 1295 C C . LEU A 1 159 ? -2.631 6.248 -5.535 1.00 98.00 159 LEU A C 1
ATOM 1297 O O . LEU A 1 159 ? -2.982 6.367 -4.361 1.00 98.00 159 LEU A O 1
ATOM 1301 N N . TYR A 1 160 ? -3.295 6.840 -6.530 1.00 97.81 160 TYR A N 1
ATOM 1302 C CA . TYR A 1 160 ? -4.380 7.792 -6.281 1.00 97.81 160 TYR A CA 1
ATOM 1303 C C . TYR A 1 160 ? -5.520 7.198 -5.428 1.00 97.81 160 TYR A C 1
ATOM 1305 O O . TYR A 1 160 ? -6.004 7.854 -4.504 1.00 97.81 160 TYR A O 1
ATOM 1313 N N . ALA A 1 161 ? -5.917 5.944 -5.680 1.00 97.94 161 ALA A N 1
ATOM 1314 C CA . ALA A 1 161 ? -7.005 5.308 -4.942 1.00 97.94 161 ALA A CA 1
ATOM 1315 C C . ALA A 1 161 ? -6.542 4.886 -3.542 1.00 97.94 161 ALA A C 1
ATOM 1317 O O . ALA A 1 161 ? -7.277 5.047 -2.568 1.00 97.94 161 ALA A O 1
ATOM 1318 N N . ASP A 1 162 ? -5.299 4.414 -3.415 1.00 98.31 162 ASP A N 1
ATOM 1319 C CA . ASP A 1 162 ? -4.681 4.151 -2.112 1.00 98.31 162 ASP A CA 1
ATOM 1320 C C . ASP A 1 162 ? -4.595 5.426 -1.258 1.00 98.31 162 ASP A C 1
ATOM 1322 O O . ASP A 1 162 ? -4.798 5.360 -0.044 1.00 98.31 162 ASP A O 1
ATOM 1326 N N . TRP A 1 163 ? -4.321 6.584 -1.868 1.00 98.38 163 TRP A N 1
ATOM 1327 C CA . TRP A 1 163 ? -4.312 7.877 -1.181 1.00 98.38 163 TRP A CA 1
ATOM 1328 C C . TRP A 1 163 ? -5.698 8.244 -0.660 1.00 98.38 163 TRP A C 1
ATOM 1330 O O . TRP A 1 163 ? -5.851 8.561 0.521 1.00 98.38 163 TRP A O 1
ATOM 1340 N N . GLU A 1 164 ? -6.723 8.128 -1.501 1.00 98.44 164 GLU A N 1
ATOM 1341 C CA . GLU A 1 164 ? -8.098 8.410 -1.092 1.00 98.44 164 GLU A CA 1
ATOM 1342 C C . GLU A 1 164 ? -8.585 7.450 0.008 1.00 98.44 164 GLU A C 1
ATOM 1344 O O . GLU A 1 164 ? -9.257 7.860 0.961 1.00 98.44 164 GLU A O 1
ATOM 1349 N N . LEU A 1 165 ? -8.207 6.172 -0.075 1.00 98.50 165 LEU A N 1
ATOM 1350 C CA . LEU A 1 165 ? -8.494 5.188 0.964 1.00 98.50 165 LEU A CA 1
ATOM 1351 C C . LEU A 1 165 ? -7.749 5.496 2.268 1.00 98.50 165 LEU A C 1
ATOM 1353 O O . LEU A 1 165 ? -8.315 5.344 3.351 1.00 98.50 165 LEU A O 1
ATOM 1357 N N . TYR A 1 166 ? -6.491 5.925 2.187 1.00 98.38 166 TYR A N 1
ATOM 1358 C CA . TYR A 1 166 ? -5.698 6.301 3.352 1.00 98.38 166 TYR A CA 1
ATOM 1359 C C . TYR A 1 166 ? -6.293 7.519 4.068 1.00 98.38 166 TYR A C 1
ATOM 1361 O O . TYR A 1 166 ? -6.467 7.477 5.285 1.00 98.38 166 TYR A O 1
ATOM 1369 N N . GLU A 1 167 ? -6.699 8.558 3.332 1.00 98.25 167 GLU A N 1
ATOM 1370 C CA . GLU A 1 167 ? -7.417 9.714 3.886 1.00 98.25 167 GLU A CA 1
ATOM 1371 C C . GLU A 1 167 ? -8.721 9.308 4.584 1.00 98.25 167 GLU A C 1
ATOM 1373 O O . GLU A 1 167 ? -9.033 9.793 5.675 1.00 98.25 167 GLU A O 1
ATOM 1378 N N . TYR A 1 168 ? -9.483 8.396 3.973 1.00 98.06 168 TYR A N 1
ATOM 1379 C CA . TYR A 1 168 ? -10.674 7.825 4.595 1.00 98.06 168 TYR A CA 1
ATOM 1380 C C . TYR A 1 168 ? -10.322 7.081 5.893 1.00 98.06 168 TYR A C 1
ATOM 1382 O O . TYR A 1 168 ? -10.911 7.351 6.938 1.00 98.06 168 TYR A O 1
ATOM 1390 N N . GLY A 1 169 ? -9.300 6.223 5.859 1.00 97.31 169 GLY A N 1
ATOM 1391 C CA . GLY A 1 169 ? -8.809 5.487 7.022 1.00 97.31 169 GLY A CA 1
ATOM 1392 C C . GLY A 1 169 ? -8.326 6.393 8.158 1.00 97.31 169 GLY A C 1
ATOM 1393 O O . GLY A 1 169 ? -8.583 6.089 9.320 1.00 97.31 169 GLY A O 1
ATOM 1394 N N . LEU A 1 170 ? -7.692 7.532 7.854 1.00 97.31 170 LEU A N 1
ATOM 1395 C CA . LEU A 1 170 ? -7.310 8.531 8.858 1.00 97.31 170 LEU A CA 1
ATOM 1396 C C . LEU A 1 170 ? -8.533 9.136 9.557 1.00 97.31 170 LEU A C 1
ATOM 1398 O O . LEU A 1 170 ? -8.519 9.283 10.780 1.00 97.31 170 LEU A O 1
ATOM 1402 N N . LYS A 1 171 ? -9.596 9.452 8.808 1.00 96.56 171 LYS A N 1
ATOM 1403 C CA . LYS A 1 171 ? -10.856 9.964 9.373 1.00 96.56 171 LYS A CA 1
ATOM 1404 C C . LYS A 1 171 ? -11.522 8.915 10.265 1.00 96.56 171 LYS A C 1
ATOM 1406 O O . LYS A 1 171 ? -11.897 9.226 11.394 1.00 96.56 171 LYS A O 1
ATOM 1411 N N . THR A 1 172 ? -11.592 7.660 9.815 1.00 94.38 172 THR A N 1
ATOM 1412 C CA . THR A 1 172 ? -12.096 6.540 10.629 1.00 94.38 172 THR A CA 1
ATOM 1413 C C . THR A 1 172 ? -11.260 6.361 11.898 1.00 94.38 172 THR A C 1
ATOM 1415 O O . THR A 1 172 ? -11.810 6.283 12.992 1.00 94.38 172 THR A O 1
ATOM 1418 N N . PHE A 1 173 ? -9.930 6.404 11.795 1.00 95.94 173 PHE A N 1
ATOM 1419 C CA . PHE A 1 173 ? -9.028 6.287 12.943 1.00 95.94 173 PHE A CA 1
ATOM 1420 C C . PHE A 1 173 ? -9.235 7.389 13.996 1.00 95.94 173 PHE A C 1
ATOM 1422 O O . PHE A 1 173 ? -9.122 7.155 15.204 1.00 95.94 173 PHE A O 1
ATOM 1429 N N . GLN A 1 174 ? -9.535 8.608 13.546 1.00 93.69 174 GLN A N 1
ATOM 1430 C CA . GLN A 1 174 ? -9.817 9.742 14.425 1.00 93.69 174 GLN A CA 1
ATOM 1431 C C . GLN A 1 174 ? -11.148 9.595 15.172 1.00 93.69 174 GLN A C 1
ATOM 1433 O O . GLN A 1 174 ? -11.250 10.118 16.277 1.00 93.69 174 GLN A O 1
ATOM 1438 N N . SER A 1 175 ? -12.125 8.866 14.623 1.00 91.44 175 SER A N 1
ATOM 1439 C CA . SER A 1 175 ? -13.415 8.634 15.292 1.00 91.44 175 SER A CA 1
ATOM 1440 C C . SER A 1 175 ? -13.370 7.634 16.455 1.00 91.44 175 SER A C 1
ATOM 1442 O O . SER A 1 175 ? -14.292 7.619 17.267 1.00 91.44 175 SER A O 1
ATOM 1444 N N . PHE A 1 176 ? -12.307 6.829 16.579 1.00 86.44 176 PHE A N 1
ATOM 1445 C CA . PHE A 1 176 ? -12.103 5.973 17.752 1.00 86.44 176 PHE A CA 1
ATOM 1446 C C . PHE A 1 176 ? -11.572 6.811 18.929 1.00 86.44 176 PHE A C 1
ATOM 1448 O O . PHE A 1 176 ? -10.547 7.486 18.784 1.00 86.44 176 PHE A O 1
ATOM 1455 N N . ASN A 1 177 ? -12.250 6.767 20.079 1.00 69.31 177 ASN A N 1
ATOM 1456 C CA . ASN A 1 177 ? -11.895 7.509 21.304 1.00 69.31 177 ASN A CA 1
ATOM 1457 C C . ASN A 1 177 ? -10.894 6.755 22.200 1.00 69.31 177 ASN A C 1
ATOM 1459 O O . ASN A 1 177 ? -11.027 5.524 22.337 1.00 69.31 177 ASN A O 1
#

Radius of gyration: 17.64 Å; chains: 1; bounding box: 36×41×46 Å

pLDDT: mean 89.41, std 10.6, range [44.81, 98.5]

Sequence (177 aa):
MRNPFDRALSHYEHIRRDHHHYFHERVTKQGSLLAFLRDPITQPLIKNFQVRSLSAIFEPAQLLCTLDKIPAQKYPLEQYLETADSGLDDSQALLLAKDFLSRCIFVGITERMQESVDKLAKVLEIPNNHHVERLNTSPSKSAIDYLTQEEWLTLADLLYADWELYEYGLKTFQSFN

Foldseek 3Di:
DEDLLLQQVLVLVVLCPDPQDPCNVVSVVLVDLLSLLPDLLNLLLRQQQLLCLQQADDDPVVLVVVLVVDPDDDCSSVSCSSRPDSVDDLVRSLVSSLVSLVPDLAFDYLVCNQVRVVLVCVSVVHDDPDDDDDPPDDPDDRVVVVDDPSSVVSSCVRCVSVNVSVVSSVVRNVPRD

Secondary structure (DSSP, 8-state):
---HHHHHHHHHHHHHH-TTSTTHHHHHHH-SHHHHHH-TTTGGGTTTHHHHHHH----HHHHHHHHTTS-S-SSHHHHHHHH---S--HHHHHHHHHHHHHH-S----GGGHHHHHHHHHHHTT----------S---SS-GGGG--HHHHHHHHHHHHHHHHHHHHHHHHHHH--